Protein AF-A0A2V5VNT1-F1 (afdb_monomer_lite)

Foldseek 3Di:
DDDDDDDDDDDDDDDDDDDDDDDDDPDDDPDPDPPPPDPDPPPPPDPDDDDDDFDKDFCVVVDDPCLCDDPFKHWDPTFTDDPNWTWIWIHGPVGIDIATHDVRSVVVVVVRVVVVVVVVVCPDPVVVVVVVVVVVD

Structure (mmCIF, N/CA/C/O backbone):
data_AF-A0A2V5VNT1-F1
#
_entry.id   AF-A0A2V5VNT1-F1
#
loop_
_atom_site.group_PDB
_atom_site.id
_atom_site.type_symbol
_atom_s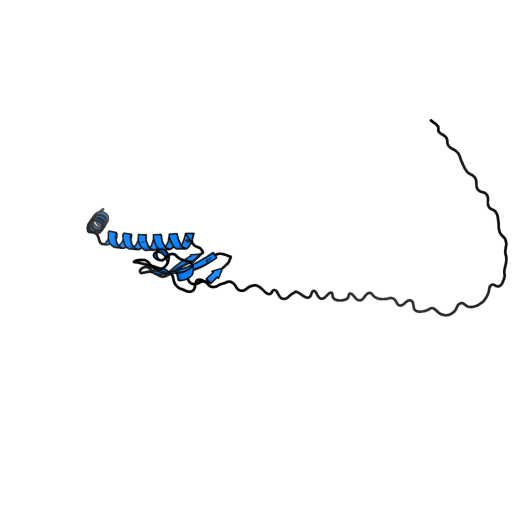ite.label_atom_id
_atom_site.label_alt_id
_atom_site.label_comp_id
_atom_site.label_asym_id
_atom_site.label_entity_id
_atom_site.label_seq_id
_atom_site.pdbx_PDB_ins_code
_atom_site.Cartn_x
_atom_site.Cartn_y
_atom_site.Cartn_z
_atom_site.occupancy
_atom_site.B_iso_or_equiv
_atom_site.auth_seq_id
_atom_site.auth_comp_id
_atom_site.auth_asym_id
_atom_site.auth_atom_id
_atom_site.pdbx_PDB_model_num
ATOM 1 N N . MET A 1 1 ? 70.256 58.055 -21.295 1.00 44.31 1 MET A N 1
ATOM 2 C CA . MET A 1 1 ? 70.101 57.217 -22.505 1.00 44.31 1 MET A CA 1
ATOM 3 C C . MET A 1 1 ? 68.983 57.818 -23.346 1.00 44.31 1 MET A C 1
ATOM 5 O O . MET A 1 1 ? 67.832 57.719 -22.964 1.00 44.31 1 MET A O 1
ATOM 9 N N . HIS A 1 2 ? 69.322 58.816 -24.158 1.00 45.16 2 HIS A N 1
ATOM 10 C CA . HIS A 1 2 ? 69.531 58.733 -25.616 1.00 45.16 2 HIS A CA 1
ATOM 11 C C . HIS A 1 2 ? 68.213 58.763 -26.421 1.00 45.16 2 HIS A C 1
ATOM 13 O O . HIS A 1 2 ? 67.732 57.752 -26.911 1.00 45.16 2 HIS A O 1
ATOM 19 N N . CYS A 1 3 ? 67.655 59.975 -26.520 1.00 40.03 3 CYS A N 1
ATOM 20 C CA . CYS A 1 3 ? 67.025 60.518 -27.736 1.00 40.03 3 CYS A CA 1
ATOM 21 C C . CYS A 1 3 ? 68.126 60.739 -28.807 1.00 40.03 3 CYS A C 1
ATOM 23 O O . CYS A 1 3 ? 69.269 60.920 -28.370 1.00 40.03 3 CYS A O 1
ATOM 25 N N . PRO A 1 4 ? 67.855 60.840 -30.136 1.00 52.53 4 PRO A N 1
ATOM 26 C CA . PRO A 1 4 ? 66.786 61.700 -30.674 1.00 52.53 4 PRO A CA 1
ATOM 27 C C . PRO A 1 4 ? 66.146 61.356 -32.050 1.00 52.53 4 PRO A C 1
ATOM 29 O O . PRO A 1 4 ? 66.547 60.453 -32.775 1.00 52.53 4 PRO A O 1
ATOM 32 N N . ASN A 1 5 ? 65.133 62.182 -32.360 1.00 41.12 5 ASN A N 1
ATOM 33 C CA . ASN A 1 5 ? 64.622 62.660 -33.659 1.00 41.12 5 ASN A CA 1
ATOM 34 C C . ASN A 1 5 ? 65.562 62.551 -34.877 1.00 41.12 5 ASN A C 1
ATOM 36 O O . ASN A 1 5 ? 66.738 62.856 -34.726 1.00 41.12 5 ASN A O 1
ATOM 40 N N . PHE A 1 6 ? 65.009 62.374 -36.091 1.00 45.22 6 PHE A N 1
ATOM 41 C CA . PHE A 1 6 ? 64.970 63.413 -37.150 1.00 45.22 6 PHE A CA 1
ATOM 42 C C . PHE A 1 6 ? 64.362 62.895 -38.474 1.00 45.22 6 PHE A C 1
ATOM 44 O O . PHE A 1 6 ? 64.675 61.802 -38.929 1.00 45.22 6 PHE A O 1
ATOM 51 N N . MET A 1 7 ? 63.527 63.749 -39.074 1.00 40.66 7 MET A N 1
ATOM 52 C CA . MET A 1 7 ? 63.318 64.040 -40.503 1.00 40.66 7 MET A CA 1
ATOM 53 C C . MET A 1 7 ? 63.736 63.064 -41.627 1.00 40.66 7 MET A C 1
ATOM 55 O O . MET A 1 7 ? 64.889 62.676 -41.761 1.00 40.66 7 MET A O 1
ATOM 59 N N . ASN A 1 8 ? 62.804 62.952 -42.586 1.00 47.78 8 ASN A N 1
ATOM 60 C CA . ASN A 1 8 ? 62.957 63.143 -44.042 1.00 47.78 8 ASN A CA 1
ATOM 61 C C . ASN A 1 8 ? 64.228 62.633 -44.751 1.00 47.78 8 ASN A C 1
ATOM 63 O O . ASN A 1 8 ? 65.286 63.248 -44.632 1.00 47.78 8 ASN A O 1
ATOM 67 N N . ARG A 1 9 ? 64.049 61.730 -45.730 1.00 41.56 9 ARG A N 1
ATOM 68 C CA . ARG A 1 9 ? 64.624 61.893 -47.085 1.00 41.56 9 ARG A CA 1
ATOM 69 C C . ARG A 1 9 ? 64.091 60.859 -48.081 1.00 41.56 9 ARG A C 1
ATOM 71 O O . ARG A 1 9 ? 64.301 59.666 -47.916 1.00 41.56 9 ARG A O 1
ATOM 78 N N . VAL A 1 10 ? 63.472 61.348 -49.151 1.00 47.59 10 VAL A N 1
ATOM 79 C CA . VAL A 1 10 ? 63.342 60.644 -50.439 1.00 47.59 10 VAL A CA 1
ATOM 80 C C . VAL A 1 10 ? 64.731 60.648 -51.109 1.00 47.59 10 VAL A C 1
ATOM 82 O O . VAL A 1 10 ? 65.480 61.614 -50.926 1.00 47.59 10 VAL A O 1
ATOM 85 N N . PRO A 1 11 ? 65.101 59.609 -51.877 1.00 46.69 11 PRO A N 1
ATOM 86 C CA . PRO A 1 11 ? 65.226 59.851 -53.310 1.00 46.69 11 PRO A CA 1
ATOM 87 C C . PRO A 1 11 ? 64.634 58.731 -54.174 1.00 46.69 11 PRO A C 1
ATOM 89 O O . PRO A 1 11 ? 64.714 57.543 -53.875 1.00 46.69 11 PRO A O 1
ATOM 92 N N . ALA A 1 12 ? 64.066 59.174 -55.290 1.00 49.50 12 ALA A N 1
ATOM 93 C CA . ALA A 1 12 ? 63.814 58.393 -56.485 1.00 49.50 12 ALA A CA 1
ATOM 94 C C . ALA A 1 12 ? 65.132 57.995 -57.167 1.00 49.50 12 ALA A C 1
ATOM 96 O O . ALA A 1 12 ? 66.058 58.801 -57.169 1.00 49.50 12 ALA A O 1
ATOM 97 N N . PHE A 1 13 ? 65.169 56.807 -57.775 1.00 38.03 13 PHE A N 1
ATOM 98 C CA . PHE A 1 13 ? 65.971 56.363 -58.936 1.00 38.03 13 PHE A CA 1
ATOM 99 C C . PHE A 1 13 ? 65.860 54.826 -58.932 1.00 38.03 13 PHE A C 1
ATOM 101 O O . PHE A 1 13 ? 66.062 54.216 -57.893 1.00 38.03 13 PHE A O 1
ATOM 108 N N . THR A 1 14 ? 65.453 54.120 -59.978 1.00 41.22 14 THR A N 1
ATOM 109 C CA . THR A 1 14 ? 65.926 54.186 -61.359 1.00 41.22 14 THR A CA 1
ATOM 110 C C . THR A 1 14 ? 64.856 53.598 -62.280 1.00 41.22 14 THR A C 1
ATOM 112 O O . THR A 1 14 ? 64.408 52.470 -62.093 1.00 41.22 14 THR A O 1
ATOM 115 N N . GLY A 1 15 ? 64.464 54.343 -63.312 1.00 41.97 15 GLY A N 1
ATOM 116 C CA . GLY A 1 15 ? 63.882 53.733 -64.505 1.00 41.97 15 GLY A CA 1
ATOM 117 C C . GLY A 1 15 ? 64.982 53.103 -65.358 1.00 41.97 15 GLY A C 1
ATOM 118 O O . GLY A 1 15 ? 66.084 53.640 -65.385 1.00 41.97 15 GLY A O 1
ATOM 119 N N . GLN A 1 16 ? 64.671 51.981 -66.011 1.00 44.44 16 GLN A N 1
ATOM 120 C CA . GLN A 1 16 ? 65.091 51.540 -67.357 1.00 44.44 16 GLN A CA 1
ATOM 121 C C . GLN A 1 16 ? 64.604 50.079 -67.464 1.00 44.44 16 GLN A C 1
ATOM 123 O O . GLN A 1 16 ? 65.025 49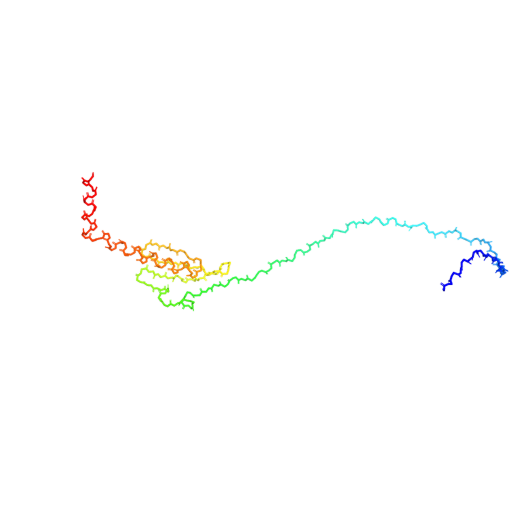.242 -66.680 1.00 44.44 16 GLN A O 1
ATOM 128 N N . LEU A 1 17 ? 63.620 49.710 -68.276 1.00 45.84 17 LEU A N 1
ATOM 129 C CA . LEU A 1 17 ? 63.703 49.413 -69.711 1.00 45.84 17 LEU A CA 1
ATOM 130 C C . LEU A 1 17 ? 62.243 49.097 -70.101 1.00 45.84 17 LEU A C 1
ATOM 132 O O . LEU A 1 17 ? 61.631 48.218 -69.509 1.00 45.84 17 LEU A O 1
ATOM 136 N N . ARG A 1 18 ? 61.534 49.936 -70.863 1.00 48.41 18 ARG A N 1
ATOM 137 C CA . ARG A 1 18 ? 61.505 49.903 -72.334 1.00 48.41 18 ARG A CA 1
ATOM 138 C C . ARG A 1 18 ? 61.531 48.468 -72.861 1.00 48.41 18 ARG A C 1
ATOM 140 O O . ARG A 1 18 ? 62.627 47.983 -73.064 1.00 48.41 18 ARG A O 1
ATOM 147 N N . GLU A 1 19 ? 60.364 47.865 -73.096 1.00 49.28 19 GLU A N 1
ATOM 148 C CA . GLU A 1 19 ? 60.015 47.232 -74.380 1.00 49.28 19 GLU A CA 1
ATOM 149 C C . GLU A 1 19 ? 58.477 47.201 -74.516 1.00 49.28 19 GLU A C 1
ATOM 151 O O . GLU A 1 19 ? 57.780 46.649 -73.676 1.00 49.28 19 GLU A O 1
ATOM 156 N N . THR A 1 20 ? 57.895 48.121 -75.284 1.00 49.91 20 THR A N 1
ATOM 157 C CA . THR A 1 20 ? 57.448 47.963 -76.684 1.00 49.91 20 THR A CA 1
ATOM 158 C C . THR A 1 20 ? 56.072 47.285 -76.806 1.00 49.91 20 THR A C 1
ATOM 160 O O . THR A 1 20 ? 55.872 46.146 -76.413 1.00 49.91 20 THR A O 1
ATOM 163 N N . VAL A 1 21 ? 55.162 48.011 -77.466 1.00 49.06 21 VAL A N 1
ATOM 164 C CA . VAL A 1 21 ? 53.902 47.554 -78.086 1.00 49.06 21 VAL A CA 1
ATOM 165 C C . VAL A 1 21 ? 52.676 47.424 -77.172 1.00 49.06 21 VAL A C 1
ATOM 167 O O . VAL A 1 21 ? 52.164 46.359 -76.851 1.00 49.06 21 VAL A O 1
ATOM 170 N N . LEU A 1 22 ? 52.128 48.602 -76.878 1.00 43.06 22 LEU A N 1
ATOM 171 C CA . LEU A 1 22 ? 50.692 48.862 -76.817 1.00 43.06 22 LEU A CA 1
ATOM 172 C C . LEU A 1 22 ? 50.020 48.400 -78.129 1.00 43.06 22 LEU A C 1
ATOM 174 O O . LEU A 1 22 ? 50.354 48.950 -79.177 1.00 43.06 22 LEU A O 1
ATOM 178 N N . CYS A 1 23 ? 49.107 47.422 -78.071 1.00 38.94 23 CYS A N 1
ATOM 179 C CA . CYS A 1 23 ? 47.794 47.398 -78.749 1.00 38.94 23 CYS A CA 1
ATOM 180 C C . CYS A 1 23 ? 47.240 45.975 -78.945 1.00 38.94 23 CYS A C 1
ATOM 182 O O . CYS A 1 23 ? 47.962 45.050 -79.292 1.00 38.94 23 CYS A O 1
ATOM 184 N N . LEU A 1 24 ? 45.908 45.892 -78.837 1.00 44.38 24 LEU A N 1
ATOM 185 C CA . LEU A 1 24 ? 45.011 44.779 -79.173 1.00 44.38 24 LEU A CA 1
ATOM 186 C C . LEU A 1 24 ? 44.998 43.562 -78.229 1.00 44.38 24 LEU A C 1
ATOM 188 O O . LEU A 1 24 ? 45.731 42.597 -78.389 1.00 44.38 24 LEU A O 1
ATOM 192 N N . THR A 1 25 ? 44.009 43.519 -77.334 1.00 47.22 25 THR A N 1
ATOM 193 C CA . THR A 1 25 ? 42.730 42.820 -77.604 1.00 47.22 25 THR A CA 1
ATOM 194 C C . THR A 1 25 ? 41.835 42.892 -76.362 1.00 47.22 25 THR A C 1
ATOM 196 O O . THR A 1 25 ? 41.809 42.006 -75.516 1.00 47.22 25 THR A O 1
ATOM 199 N N . ILE A 1 26 ? 41.052 43.968 -76.248 1.00 54.94 26 ILE A N 1
ATOM 200 C CA . ILE A 1 26 ? 39.850 43.947 -75.409 1.00 54.94 26 ILE A CA 1
ATOM 201 C C . ILE A 1 26 ? 38.802 43.189 -76.213 1.00 54.94 26 ILE A C 1
ATOM 203 O O . ILE A 1 26 ? 38.180 43.779 -77.084 1.00 54.94 26 ILE A O 1
ATOM 207 N N . THR A 1 27 ? 38.614 41.901 -75.941 1.00 51.91 27 THR A N 1
ATOM 208 C CA . THR A 1 27 ? 37.290 41.275 -76.039 1.00 51.91 27 THR A CA 1
ATOM 209 C C . THR A 1 27 ? 37.243 40.011 -75.192 1.00 51.91 27 THR A C 1
ATOM 211 O O . THR A 1 27 ? 38.166 39.207 -75.218 1.00 51.91 27 THR A O 1
ATOM 214 N N . LEU A 1 28 ? 36.091 39.841 -74.542 1.00 48.69 28 LEU A N 1
ATOM 215 C CA . LEU A 1 28 ? 35.528 38.599 -74.013 1.00 48.69 28 LEU A CA 1
ATOM 216 C C . LEU A 1 28 ? 35.668 38.361 -72.502 1.00 48.69 28 LEU A C 1
ATOM 218 O O . LEU A 1 28 ? 36.582 37.716 -72.004 1.00 48.69 28 LEU A O 1
ATOM 222 N N . GLY A 1 29 ? 34.654 38.853 -71.789 1.00 49.66 29 GLY A N 1
ATOM 223 C CA . GLY A 1 29 ? 34.377 38.520 -70.395 1.00 49.66 29 GLY A CA 1
ATOM 224 C C . GLY A 1 29 ? 33.065 39.118 -69.879 1.00 49.66 29 GLY A C 1
ATOM 225 O O . GLY A 1 29 ? 32.982 39.483 -68.713 1.00 49.66 29 GLY A O 1
ATOM 226 N N . LEU A 1 30 ? 32.040 39.264 -70.732 1.00 55.19 30 LEU A N 1
ATOM 227 C CA . LEU A 1 30 ? 30.667 39.463 -70.260 1.00 55.19 30 LEU A CA 1
ATOM 228 C C . LEU A 1 30 ? 30.148 38.114 -69.761 1.00 55.19 30 LEU A C 1
ATOM 230 O O . LEU A 1 30 ? 29.750 37.291 -70.575 1.00 55.19 30 LEU A O 1
ATOM 234 N N . ALA A 1 31 ? 30.206 37.900 -68.448 1.00 54.25 31 ALA A N 1
ATOM 235 C CA . ALA A 1 31 ? 29.261 37.103 -67.657 1.00 54.25 31 ALA A CA 1
ATOM 236 C C . ALA A 1 31 ? 29.842 36.886 -66.251 1.00 54.25 31 ALA A C 1
ATOM 238 O O . ALA A 1 31 ? 30.124 35.760 -65.849 1.00 54.25 31 ALA A O 1
ATOM 239 N N . PHE A 1 32 ? 30.028 37.956 -65.468 1.00 52.09 32 PHE A N 1
ATOM 240 C CA . PHE A 1 32 ? 30.059 37.762 -64.019 1.00 52.09 32 PHE A CA 1
ATOM 241 C C . PHE A 1 32 ? 28.607 37.583 -63.589 1.00 52.09 32 PHE A C 1
ATOM 243 O O . PHE A 1 32 ? 27.892 38.547 -63.317 1.00 52.09 32 PHE A O 1
ATOM 250 N N . SER A 1 33 ? 28.148 36.335 -63.685 1.00 56.69 33 SER A N 1
ATOM 251 C CA . SER A 1 33 ? 26.851 35.894 -63.201 1.00 56.69 33 SER A CA 1
ATOM 252 C C . SER A 1 33 ? 26.629 36.474 -61.812 1.00 56.69 33 SER A C 1
ATOM 254 O O . SER A 1 33 ? 27.385 36.185 -60.884 1.00 56.69 33 SER A O 1
ATOM 256 N N . GLY A 1 34 ? 25.585 37.290 -61.671 1.00 58.72 34 GLY A N 1
ATOM 257 C CA . GLY A 1 34 ? 25.006 37.577 -60.371 1.00 58.72 34 GLY A CA 1
ATOM 258 C C . GLY A 1 34 ? 24.548 36.252 -59.781 1.00 58.72 34 GLY A C 1
ATOM 259 O O . GLY A 1 34 ? 23.454 35.782 -60.080 1.00 58.72 34 GLY A O 1
ATOM 260 N N . ALA A 1 35 ? 25.408 35.613 -58.992 1.00 58.12 35 ALA A N 1
ATOM 261 C CA . ALA A 1 35 ? 25.023 34.480 -58.180 1.00 58.12 35 ALA A CA 1
ATOM 262 C C . ALA A 1 35 ? 24.103 35.027 -57.087 1.00 58.12 35 ALA A C 1
ATOM 264 O O . ALA A 1 35 ? 24.548 35.416 -56.008 1.00 58.12 35 ALA A O 1
ATOM 265 N N . ALA A 1 36 ? 22.810 35.111 -57.401 1.00 61.69 36 ALA A N 1
ATOM 266 C CA . ALA A 1 36 ? 21.771 35.166 -56.395 1.00 61.69 36 ALA A CA 1
ATOM 267 C C . ALA A 1 36 ? 22.028 33.986 -55.453 1.00 61.69 36 ALA A C 1
ATOM 269 O O . ALA A 1 36 ? 21.930 32.825 -55.855 1.00 61.69 36 ALA A O 1
ATOM 270 N N . GLN A 1 37 ? 22.440 34.278 -54.221 1.00 63.34 37 GLN A N 1
ATOM 271 C CA . GLN A 1 37 ? 22.538 33.267 -53.182 1.00 63.34 37 GLN A CA 1
ATOM 272 C C . GLN A 1 37 ? 21.106 32.827 -52.884 1.00 63.34 37 GLN A C 1
ATOM 274 O O . GLN A 1 37 ? 20.386 33.472 -52.129 1.00 63.34 37 GLN A O 1
ATOM 279 N N . THR A 1 38 ? 20.662 31.760 -53.544 1.00 63.06 38 THR A N 1
ATOM 280 C CA . THR A 1 38 ? 19.463 31.038 -53.131 1.00 63.06 38 THR A CA 1
ATOM 281 C C . THR A 1 38 ? 19.708 30.575 -51.700 1.00 63.06 38 THR A C 1
ATOM 283 O O . THR A 1 38 ? 20.639 29.805 -51.454 1.00 63.06 38 THR A O 1
ATOM 286 N N . THR A 1 39 ? 18.917 31.078 -50.748 1.00 65.62 39 THR A N 1
ATOM 287 C CA . THR A 1 39 ? 18.870 30.540 -49.388 1.00 65.62 39 THR A CA 1
ATOM 288 C C . THR A 1 39 ? 18.562 29.056 -49.508 1.00 65.62 39 THR A C 1
ATOM 290 O O . THR A 1 39 ? 17.438 28.672 -49.820 1.00 65.62 39 THR A O 1
ATOM 293 N N . GLN A 1 40 ? 19.578 28.219 -49.316 1.00 68.44 40 GLN A N 1
ATOM 294 C CA . GLN A 1 40 ? 19.368 26.785 -49.229 1.00 68.44 40 GLN A CA 1
ATOM 295 C C . GLN A 1 40 ? 18.523 26.543 -47.974 1.00 68.44 40 GLN A C 1
ATOM 297 O O . GLN A 1 40 ? 18.903 27.036 -46.905 1.00 68.44 40 GLN A O 1
ATOM 302 N N . PRO A 1 41 ? 17.380 25.845 -48.063 1.00 69.50 41 PRO A N 1
ATOM 303 C CA . PRO A 1 41 ? 16.657 25.457 -46.867 1.00 69.50 41 PRO A CA 1
ATOM 304 C C . PRO A 1 41 ? 17.579 24.549 -46.053 1.00 69.50 41 PRO A C 1
ATOM 306 O O . PRO A 1 41 ? 17.953 23.463 -46.493 1.00 69.50 41 PRO A O 1
ATOM 309 N N . PHE A 1 42 ? 17.998 25.017 -44.877 1.00 69.69 42 PHE A N 1
ATOM 310 C CA . PHE A 1 42 ? 18.673 24.151 -43.925 1.00 69.69 42 PHE A CA 1
ATOM 311 C C . PHE A 1 42 ? 17.602 23.225 -43.342 1.00 69.69 42 PHE A C 1
ATOM 313 O O . PHE A 1 42 ? 16.733 23.635 -42.572 1.00 69.69 42 PHE A O 1
ATOM 320 N N . GLU A 1 43 ? 17.597 21.974 -43.779 1.00 73.44 43 GLU A N 1
ATOM 321 C CA . GLU A 1 43 ? 16.725 20.975 -43.186 1.00 73.44 43 GLU A CA 1
ATOM 322 C C . GLU A 1 43 ? 17.349 20.549 -41.855 1.00 73.44 43 GLU A C 1
ATOM 324 O O . GLU A 1 43 ? 18.355 19.837 -41.811 1.00 73.44 43 GLU A O 1
ATOM 329 N N . VAL A 1 44 ? 16.781 21.014 -40.740 1.00 75.44 44 VAL A N 1
ATOM 330 C CA . VAL A 1 44 ? 17.107 20.454 -39.425 1.00 75.44 44 VAL A CA 1
ATOM 331 C C . VAL A 1 44 ? 16.520 19.055 -39.385 1.00 75.44 44 VAL A C 1
ATOM 333 O O . VAL A 1 44 ? 15.351 18.871 -39.045 1.00 75.44 44 VAL A O 1
ATOM 336 N N . ARG A 1 45 ? 17.330 18.050 -39.723 1.00 73.81 45 ARG A N 1
ATOM 337 C CA . ARG A 1 45 ? 16.980 16.658 -39.455 1.00 73.81 45 ARG A CA 1
ATOM 338 C C . ARG A 1 45 ? 16.913 16.484 -37.942 1.00 73.81 45 ARG A C 1
ATOM 340 O O . ARG A 1 45 ? 17.934 16.325 -37.276 1.00 73.81 45 ARG A O 1
ATOM 347 N N . ARG A 1 46 ? 15.703 16.561 -37.389 1.00 76.38 46 ARG A N 1
ATOM 348 C CA . ARG A 1 46 ? 15.453 16.200 -35.997 1.00 76.38 46 ARG A CA 1
ATOM 349 C C . ARG A 1 46 ? 15.785 14.718 -35.867 1.00 76.38 46 ARG A C 1
ATOM 351 O O . ARG A 1 46 ? 15.183 13.900 -36.558 1.00 76.38 46 ARG A O 1
ATOM 358 N N . ALA A 1 47 ? 16.770 14.387 -35.039 1.00 77.88 47 ALA A N 1
ATOM 359 C CA . ALA A 1 47 ? 17.002 13.000 -34.670 1.00 77.88 47 ALA A CA 1
ATOM 360 C C . ALA A 1 47 ? 15.715 12.451 -34.036 1.00 77.88 47 ALA A C 1
ATOM 362 O O . ALA A 1 47 ? 15.093 13.130 -33.214 1.00 77.88 47 ALA A O 1
ATOM 363 N N . GLU A 1 48 ? 15.301 11.258 -34.450 1.00 80.06 48 GLU A N 1
ATOM 364 C CA . GLU A 1 48 ? 14.208 10.548 -33.798 1.00 80.06 48 GLU A CA 1
ATOM 365 C C . GLU A 1 48 ? 14.649 10.238 -32.365 1.00 80.06 48 GLU A C 1
ATOM 367 O O . GLU A 1 48 ? 15.699 9.632 -32.144 1.00 80.06 48 GLU A O 1
ATOM 372 N N . ALA A 1 49 ? 13.908 10.752 -31.383 1.00 78.81 49 ALA A N 1
ATOM 373 C CA . ALA A 1 49 ? 14.226 10.528 -29.983 1.00 78.81 49 ALA A CA 1
ATOM 374 C C . ALA A 1 49 ? 13.829 9.094 -29.624 1.00 78.81 49 ALA A C 1
ATOM 376 O O . ALA A 1 49 ? 12.659 8.811 -29.373 1.00 78.81 49 ALA A O 1
ATOM 377 N N . VAL A 1 50 ? 14.807 8.191 -29.631 1.00 85.44 50 VAL A N 1
ATOM 378 C CA . VAL A 1 50 ? 14.653 6.832 -29.111 1.00 85.44 50 VAL A CA 1
ATOM 379 C C . VAL A 1 50 ? 14.945 6.882 -27.617 1.00 85.44 50 VAL A C 1
ATOM 381 O O . VAL A 1 50 ? 16.069 7.176 -27.211 1.00 85.44 50 VAL A O 1
ATOM 384 N N . PHE A 1 51 ? 13.921 6.639 -26.805 1.00 84.81 51 PHE A N 1
ATOM 385 C CA . PHE A 1 51 ? 14.053 6.531 -25.355 1.00 84.81 51 PHE A CA 1
ATOM 386 C C . PHE A 1 51 ? 14.229 5.069 -24.949 1.00 84.81 51 PHE A C 1
ATOM 388 O O . PHE A 1 51 ? 13.749 4.165 -25.633 1.00 84.81 51 PHE A O 1
ATOM 395 N N . GLU A 1 52 ? 14.911 4.849 -23.829 1.00 85.12 52 GLU A N 1
ATOM 396 C CA . GLU A 1 52 ? 14.904 3.547 -23.170 1.00 85.12 52 GLU A CA 1
ATOM 397 C C . GLU A 1 52 ? 13.509 3.239 -22.608 1.00 85.12 52 GLU A C 1
ATOM 399 O O . GLU A 1 52 ? 12.793 4.133 -22.149 1.00 85.12 52 GLU A O 1
ATOM 404 N N . GLU A 1 53 ? 13.113 1.969 -22.665 1.00 89.69 53 GLU A N 1
ATOM 405 C CA . GLU A 1 53 ? 11.882 1.507 -22.032 1.00 89.69 53 GLU A CA 1
ATOM 406 C C . GLU A 1 53 ? 12.098 1.381 -20.521 1.00 89.69 53 GLU A C 1
ATOM 408 O O . GLU A 1 53 ? 13.123 0.869 -20.064 1.00 89.69 53 GLU A O 1
ATOM 413 N N . LEU A 1 54 ? 11.131 1.860 -19.736 1.00 92.31 54 LEU A N 1
ATOM 414 C CA . LEU A 1 54 ? 11.207 1.768 -18.283 1.00 92.31 54 LEU A CA 1
ATOM 415 C C . LEU A 1 54 ? 10.967 0.324 -17.824 1.00 92.31 54 LEU A C 1
ATOM 417 O O . LEU A 1 54 ? 10.037 -0.326 -18.308 1.00 92.31 54 LEU A O 1
ATOM 421 N N . PRO A 1 55 ? 11.751 -0.184 -16.857 1.00 93.94 55 PRO A N 1
ATOM 422 C CA . PRO A 1 55 ? 11.579 -1.542 -16.375 1.00 93.94 55 PRO A CA 1
ATOM 423 C C . PRO A 1 55 ? 10.258 -1.705 -15.617 1.00 93.94 55 PRO A C 1
ATOM 425 O O . PRO A 1 55 ? 9.768 -0.795 -14.938 1.00 93.94 55 PRO A O 1
ATOM 428 N N . VAL A 1 56 ? 9.730 -2.922 -15.683 1.00 97.25 56 VAL A N 1
ATOM 429 C CA . VAL A 1 56 ? 8.615 -3.402 -14.870 1.00 97.25 56 VAL A CA 1
ATO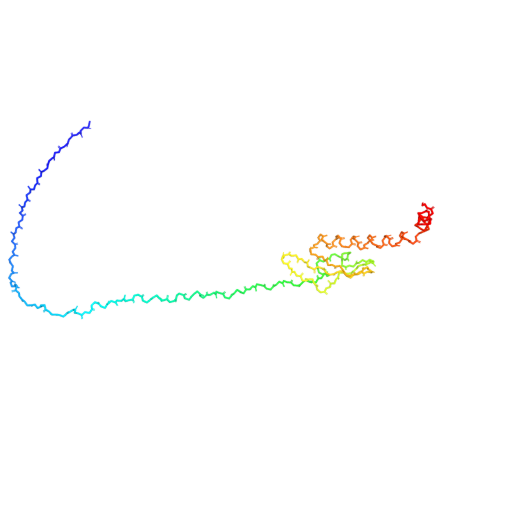M 430 C C . VAL A 1 56 ? 9.151 -4.511 -13.970 1.00 97.25 56 VAL A C 1
ATOM 432 O O . VAL A 1 56 ? 9.784 -5.447 -14.453 1.00 97.25 56 VAL A O 1
ATOM 435 N N . LEU A 1 57 ? 8.943 -4.383 -12.662 1.00 97.56 57 LEU A N 1
ATOM 436 C CA . LEU A 1 57 ? 9.531 -5.255 -11.643 1.00 97.56 57 LEU A CA 1
ATOM 437 C C . LEU A 1 57 ? 8.480 -6.206 -11.054 1.00 97.56 57 LEU A C 1
ATOM 439 O O . LEU A 1 57 ? 7.283 -5.912 -11.086 1.00 97.56 57 LEU A O 1
ATOM 443 N N . ASN A 1 58 ? 8.918 -7.308 -10.446 1.00 98.25 58 ASN A N 1
ATOM 444 C CA . ASN A 1 58 ? 8.050 -8.170 -9.640 1.00 98.25 58 ASN A CA 1
ATOM 445 C C . ASN A 1 58 ? 8.116 -7.752 -8.170 1.00 98.25 58 ASN A C 1
ATOM 447 O O . ASN A 1 58 ? 9.201 -7.605 -7.602 1.00 98.25 58 ASN A O 1
ATOM 451 N N . ALA A 1 59 ? 6.959 -7.579 -7.528 1.00 98.44 59 ALA A N 1
ATOM 452 C CA . ALA A 1 59 ? 6.892 -7.180 -6.125 1.00 98.44 59 ALA A CA 1
ATOM 453 C C . ALA A 1 59 ? 7.598 -8.199 -5.216 1.00 98.44 59 ALA A C 1
ATOM 455 O O . ALA A 1 59 ? 8.302 -7.793 -4.294 1.00 98.44 59 ALA A O 1
ATOM 456 N N . SER A 1 60 ? 7.475 -9.502 -5.497 1.00 98.25 60 SER A N 1
ATOM 457 C CA . SER A 1 60 ? 8.118 -10.566 -4.718 1.00 98.25 60 SER A CA 1
ATOM 458 C C . SER A 1 60 ? 9.643 -10.547 -4.776 1.00 98.25 60 SER A C 1
ATOM 460 O O . SER A 1 60 ? 10.291 -11.098 -3.891 1.00 98.25 60 SER A O 1
ATOM 462 N N . GLU A 1 61 ? 10.219 -9.955 -5.822 1.00 98.19 61 GLU A N 1
ATOM 463 C CA . GLU A 1 61 ? 11.672 -9.862 -5.996 1.00 98.19 61 GLU A CA 1
ATOM 464 C C . GLU A 1 61 ? 12.260 -8.644 -5.276 1.00 98.19 61 GLU A C 1
ATOM 466 O O . GLU A 1 61 ? 13.411 -8.679 -4.843 1.00 98.19 61 GLU A O 1
ATOM 471 N N . ILE A 1 62 ? 11.477 -7.568 -5.133 1.00 97.62 62 ILE A N 1
ATOM 472 C CA . ILE A 1 62 ? 11.958 -6.278 -4.613 1.00 97.62 62 ILE A CA 1
ATOM 473 C C . ILE A 1 62 ? 11.469 -5.959 -3.196 1.00 97.62 62 ILE A C 1
ATOM 475 O O . ILE A 1 62 ? 12.025 -5.073 -2.544 1.00 97.62 62 ILE A O 1
ATOM 479 N N . LEU A 1 63 ? 10.431 -6.644 -2.708 1.00 98.31 63 LEU A N 1
ATOM 480 C CA . LEU A 1 63 ? 9.863 -6.434 -1.379 1.00 98.31 63 LEU A CA 1
ATOM 481 C C . LEU A 1 63 ? 10.187 -7.589 -0.438 1.00 98.31 63 LEU A C 1
ATOM 483 O O . LEU A 1 63 ? 10.186 -8.760 -0.807 1.00 98.31 63 LEU A O 1
ATOM 487 N N . ARG A 1 64 ? 10.380 -7.249 0.839 1.00 98.06 64 ARG A N 1
ATOM 488 C CA . ARG A 1 64 ? 10.386 -8.253 1.906 1.00 98.06 64 ARG A CA 1
ATOM 489 C C . ARG A 1 64 ? 8.971 -8.828 2.093 1.00 98.06 64 ARG A C 1
ATOM 491 O O . ARG A 1 64 ? 8.000 -8.094 1.872 1.00 98.06 64 ARG A O 1
ATOM 498 N N . PRO A 1 65 ? 8.831 -10.088 2.548 1.00 98.12 65 PRO A N 1
ATOM 499 C CA . PRO A 1 65 ? 7.532 -10.755 2.651 1.00 98.12 65 PRO A CA 1
ATOM 500 C C . PRO A 1 65 ? 6.469 -9.976 3.435 1.00 98.12 65 PRO A C 1
ATOM 502 O O . PRO A 1 65 ? 5.315 -9.954 3.022 1.00 98.12 65 PRO A O 1
ATOM 505 N N . GLU A 1 66 ? 6.845 -9.284 4.514 1.00 97.00 66 GLU A N 1
ATOM 506 C CA . GLU A 1 66 ? 5.901 -8.505 5.331 1.00 97.00 66 GLU A CA 1
ATOM 507 C C . GLU A 1 66 ? 5.317 -7.273 4.622 1.00 97.00 66 GLU A C 1
ATOM 509 O O . GLU A 1 66 ? 4.238 -6.801 4.978 1.00 97.00 66 GLU A O 1
ATOM 514 N N . PHE A 1 67 ? 6.018 -6.738 3.618 1.00 98.31 67 PHE A N 1
ATOM 515 C CA . PHE A 1 67 ? 5.500 -5.655 2.787 1.00 98.31 67 PHE A CA 1
ATOM 516 C C . PHE A 1 67 ? 4.699 -6.213 1.618 1.00 98.31 67 PHE A C 1
ATOM 518 O O . PHE A 1 67 ? 3.717 -5.592 1.225 1.00 98.31 67 PHE A O 1
ATOM 525 N N . LEU A 1 68 ? 5.072 -7.391 1.109 1.00 98.50 68 LEU A N 1
ATOM 526 C CA . LEU A 1 68 ? 4.371 -8.065 0.020 1.00 98.50 68 LEU A CA 1
ATOM 527 C C . LEU A 1 68 ? 2.943 -8.464 0.417 1.00 98.50 68 LEU A C 1
ATOM 529 O O . LEU A 1 68 ? 2.015 -8.272 -0.368 1.00 98.50 68 LEU A O 1
ATOM 533 N N . ALA A 1 69 ? 2.755 -8.999 1.624 1.00 98.50 69 ALA A N 1
ATOM 534 C CA . ALA A 1 69 ? 1.439 -9.357 2.138 1.00 98.50 69 ALA A CA 1
ATOM 535 C C . ALA A 1 69 ? 1.380 -9.292 3.670 1.00 98.50 69 ALA A C 1
ATOM 537 O O . ALA A 1 69 ? 2.322 -9.668 4.367 1.00 98.50 69 ALA A O 1
ATOM 538 N N . GLY A 1 70 ? 0.232 -8.866 4.183 1.00 97.88 70 GLY A N 1
ATOM 539 C CA . GLY A 1 70 ? -0.105 -8.856 5.600 1.00 97.88 70 GLY A CA 1
ATOM 540 C C . GLY A 1 70 ? -1.567 -9.251 5.822 1.00 97.88 70 GLY A C 1
ATOM 541 O O . GLY A 1 70 ? -2.256 -9.627 4.875 1.00 97.88 70 GLY A O 1
ATOM 542 N N . PRO A 1 71 ? -2.070 -9.166 7.065 1.00 98.00 71 PRO A N 1
ATOM 543 C CA . PRO A 1 71 ? -3.435 -9.584 7.393 1.00 98.00 71 PRO A CA 1
ATOM 544 C C . PRO A 1 71 ? -4.529 -8.839 6.620 1.00 98.00 71 PRO A C 1
ATOM 546 O O . PRO A 1 71 ? -5.584 -9.410 6.371 1.00 98.00 71 PRO A O 1
ATOM 549 N N . HIS A 1 72 ? -4.267 -7.583 6.246 1.00 98.44 72 HIS A N 1
ATOM 550 C CA . HIS A 1 72 ? -5.238 -6.690 5.607 1.00 98.44 72 HIS A CA 1
ATOM 551 C C . HIS A 1 72 ? -4.760 -6.129 4.270 1.00 98.44 72 HIS A C 1
ATOM 553 O O . HIS A 1 72 ? -5.433 -5.268 3.708 1.00 98.44 72 HIS A O 1
ATOM 559 N N . HIS A 1 73 ? -3.597 -6.555 3.765 1.00 98.81 73 HIS A N 1
ATOM 560 C CA . HIS A 1 73 ? -3.043 -6.023 2.523 1.00 98.81 73 HIS A CA 1
ATOM 561 C C . HIS A 1 73 ? -2.295 -7.070 1.698 1.00 98.81 73 HIS A C 1
ATOM 563 O O . HIS A 1 73 ? -1.693 -8.000 2.235 1.00 98.81 73 HIS A O 1
ATOM 569 N N . LYS A 1 74 ? -2.268 -6.869 0.381 1.00 98.81 74 LYS A N 1
ATOM 570 C CA . LYS A 1 74 ? -1.403 -7.584 -0.560 1.00 98.81 74 LYS A CA 1
ATOM 571 C C . LYS A 1 74 ? -0.946 -6.635 -1.663 1.00 98.81 74 LYS A C 1
ATOM 573 O O . LYS A 1 74 ? -1.768 -5.982 -2.298 1.00 98.81 74 LYS A O 1
ATOM 578 N N . VAL A 1 75 ? 0.357 -6.559 -1.907 1.00 98.81 75 VAL A N 1
ATOM 579 C CA . VAL A 1 75 ? 0.917 -5.781 -3.018 1.00 98.81 75 VAL A CA 1
ATOM 580 C C . VAL A 1 75 ? 0.789 -6.593 -4.303 1.00 98.81 75 VAL A C 1
ATOM 582 O O . VAL A 1 75 ? 1.123 -7.779 -4.334 1.00 98.81 75 VAL A O 1
ATOM 585 N N . ARG A 1 76 ? 0.273 -5.962 -5.358 1.00 98.62 76 ARG A N 1
ATOM 586 C CA . ARG A 1 76 ? 0.126 -6.585 -6.672 1.00 98.62 76 ARG A CA 1
ATOM 587 C C . ARG A 1 76 ? 1.465 -6.703 -7.382 1.00 98.62 76 ARG A C 1
ATOM 589 O O . ARG A 1 76 ? 2.363 -5.880 -7.221 1.00 98.62 76 ARG A O 1
ATOM 596 N N . GLU A 1 77 ? 1.514 -7.696 -8.252 1.00 97.88 77 GLU A N 1
ATOM 597 C CA . GLU A 1 77 ? 2.443 -7.741 -9.373 1.00 97.88 77 GLU A CA 1
ATOM 598 C C . GLU A 1 77 ? 1.657 -7.448 -10.657 1.00 97.88 77 GLU A C 1
ATOM 600 O O . GLU A 1 77 ? 0.481 -7.827 -10.734 1.00 97.88 77 GLU A O 1
ATOM 605 N N . PRO A 1 78 ? 2.257 -6.803 -11.670 1.00 97.69 78 PRO A N 1
ATOM 606 C CA . PRO A 1 78 ? 3.615 -6.248 -11.713 1.00 97.69 78 PRO A CA 1
ATOM 607 C C . PRO A 1 78 ? 3.742 -4.846 -11.072 1.00 97.69 78 PRO A C 1
ATOM 609 O O . PRO A 1 78 ? 2.738 -4.200 -10.778 1.00 97.69 78 PRO A O 1
ATOM 612 N N . VAL A 1 79 ? 4.978 -4.360 -10.893 1.00 98.44 79 VAL A N 1
ATOM 613 C CA . VAL A 1 79 ? 5.322 -3.031 -10.348 1.00 98.44 79 VAL A CA 1
ATOM 614 C C . VAL A 1 79 ? 6.004 -2.183 -11.433 1.00 98.44 79 VAL A C 1
ATOM 616 O O . VAL A 1 79 ? 7.218 -2.294 -11.632 1.00 98.44 79 VAL A O 1
ATOM 619 N N . PRO A 1 80 ? 5.258 -1.336 -12.166 1.00 97.75 80 PRO A N 1
ATOM 620 C CA . PRO A 1 80 ? 5.841 -0.412 -13.131 1.00 97.75 80 PRO A CA 1
ATOM 621 C C . PRO A 1 80 ? 6.748 0.615 -12.454 1.00 97.75 80 PRO A C 1
ATOM 623 O O . PRO A 1 80 ? 6.482 1.049 -11.330 1.00 97.75 80 PRO A O 1
ATOM 626 N N . THR A 1 81 ? 7.775 1.073 -13.165 1.00 96.44 81 THR A N 1
ATOM 627 C CA . THR A 1 81 ? 8.565 2.233 -12.741 1.00 96.44 81 THR A CA 1
ATOM 628 C C . THR A 1 81 ? 8.143 3.483 -13.507 1.00 96.44 81 THR A C 1
ATOM 630 O O . THR A 1 81 ? 7.813 3.429 -14.690 1.00 96.44 81 THR A O 1
ATOM 633 N N . TYR A 1 82 ? 8.104 4.626 -12.826 1.00 92.06 82 TYR A N 1
ATOM 634 C CA . TYR A 1 82 ? 7.837 5.921 -13.445 1.00 92.06 82 TYR A CA 1
ATOM 635 C C . TYR A 1 82 ? 8.615 7.014 -12.729 1.00 92.06 82 TYR A C 1
ATOM 637 O O . TYR A 1 82 ? 8.606 7.094 -11.502 1.00 92.06 82 TYR A O 1
ATOM 645 N N . PHE A 1 83 ? 9.311 7.846 -13.505 1.00 89.50 83 PHE A N 1
ATOM 646 C CA . PHE A 1 83 ? 10.127 8.951 -12.995 1.00 89.50 83 PHE A CA 1
ATOM 647 C C . PHE A 1 83 ? 11.113 8.530 -11.879 1.00 89.50 83 PHE A C 1
ATOM 649 O O . PHE A 1 83 ? 11.332 9.251 -10.909 1.00 89.50 83 PHE A O 1
ATOM 656 N N . GLY A 1 84 ? 11.687 7.326 -11.995 1.00 89.88 84 GLY A N 1
ATOM 657 C CA . GLY A 1 84 ? 12.632 6.772 -11.017 1.00 89.88 84 GLY A CA 1
ATOM 658 C C . GLY A 1 84 ? 12.001 6.183 -9.748 1.00 89.88 84 GLY A C 1
ATOM 659 O O . GLY A 1 84 ? 12.735 5.800 -8.840 1.00 89.88 84 GLY A O 1
ATOM 660 N N . ALA A 1 85 ? 10.671 6.084 -9.667 1.00 95.81 85 ALA A N 1
ATOM 661 C CA . ALA A 1 85 ? 9.962 5.479 -8.542 1.00 95.81 85 ALA A CA 1
ATOM 662 C C . ALA A 1 85 ? 9.198 4.213 -8.953 1.00 95.81 85 ALA A C 1
ATOM 664 O O . ALA A 1 85 ? 8.623 4.138 -10.038 1.00 95.81 85 ALA A O 1
ATOM 665 N N . ASN A 1 86 ? 9.146 3.240 -8.043 1.00 98.12 86 ASN A N 1
ATOM 666 C CA . ASN A 1 86 ? 8.289 2.062 -8.162 1.00 98.12 86 ASN A CA 1
ATOM 667 C C . ASN A 1 86 ? 6.835 2.454 -7.878 1.00 98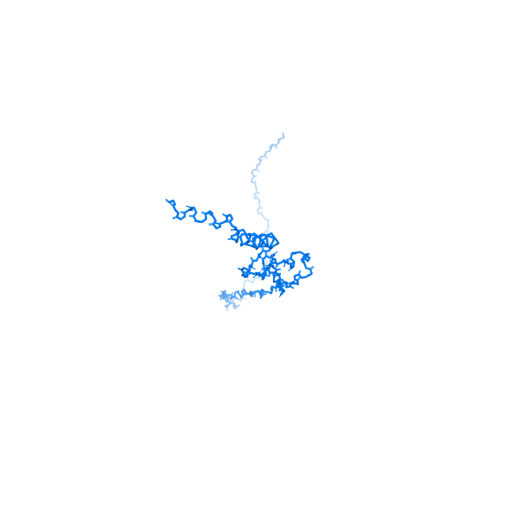.12 86 ASN A C 1
ATOM 669 O O . ASN A 1 86 ? 6.560 3.060 -6.842 1.00 98.12 86 ASN A O 1
ATOM 673 N N . GLN A 1 87 ? 5.909 2.100 -8.763 1.00 98.44 87 GLN A N 1
ATOM 674 C CA . GLN A 1 87 ? 4.480 2.340 -8.581 1.00 98.44 87 GLN A CA 1
ATOM 675 C C . GLN A 1 87 ? 3.808 1.067 -8.076 1.00 98.44 87 GLN A C 1
ATOM 677 O O . GLN A 1 87 ? 3.582 0.118 -8.825 1.00 98.44 87 GLN A O 1
ATOM 682 N N . PHE A 1 88 ? 3.500 1.039 -6.785 1.00 98.75 88 PHE A N 1
ATOM 683 C CA . PHE A 1 88 ? 2.849 -0.092 -6.143 1.00 98.75 88 PHE A CA 1
ATOM 684 C C . PHE A 1 88 ? 1.334 0.075 -6.155 1.00 98.75 88 PHE A C 1
ATOM 686 O O . PHE A 1 88 ? 0.811 1.147 -5.848 1.00 98.75 88 PHE A O 1
ATOM 693 N N . THR A 1 89 ? 0.633 -1.024 -6.425 1.00 98.81 89 THR A N 1
ATOM 694 C CA . THR A 1 89 ? -0.807 -1.153 -6.180 1.00 98.81 89 THR A CA 1
ATOM 695 C C . THR A 1 89 ? -1.026 -2.147 -5.048 1.00 98.81 89 THR A C 1
ATOM 697 O O . THR A 1 89 ? -0.442 -3.230 -5.055 1.00 98.81 89 THR A O 1
ATOM 700 N N . ILE A 1 90 ? -1.851 -1.784 -4.073 1.00 98.88 90 ILE A N 1
ATOM 701 C CA . ILE A 1 90 ? -2.062 -2.536 -2.837 1.00 98.88 90 ILE A CA 1
ATOM 702 C C . ILE A 1 90 ? -3.547 -2.875 -2.734 1.00 98.88 90 ILE A C 1
ATOM 704 O O . ILE A 1 90 ? -4.385 -1.982 -2.615 1.00 98.88 90 ILE A O 1
ATOM 708 N N . ASP A 1 91 ? -3.867 -4.162 -2.762 1.00 98.88 91 ASP A N 1
ATOM 709 C CA . ASP A 1 91 ? -5.196 -4.668 -2.434 1.00 98.88 91 ASP A CA 1
ATOM 710 C C . ASP A 1 91 ? -5.368 -4.725 -0.919 1.00 98.88 91 ASP A C 1
ATOM 712 O O . ASP A 1 91 ? -4.452 -5.150 -0.216 1.00 98.88 91 ASP A O 1
ATOM 716 N N . SER A 1 92 ? -6.530 -4.316 -0.409 1.00 98.75 92 SER A N 1
ATOM 717 C CA . SER A 1 92 ? -6.853 -4.387 1.018 1.00 98.75 92 SER A CA 1
ATOM 718 C C . SER A 1 92 ? -8.341 -4.624 1.266 1.00 98.75 92 SER A C 1
ATOM 720 O O . SER A 1 92 ? -9.180 -4.350 0.404 1.00 98.75 92 SER A O 1
ATOM 722 N N . ASP A 1 93 ? -8.680 -5.016 2.495 1.00 98.06 93 ASP A N 1
ATOM 723 C CA . ASP A 1 93 ? -10.067 -5.121 2.981 1.00 98.06 93 ASP A CA 1
ATOM 724 C C . ASP A 1 93 ? -10.818 -3.770 2.985 1.00 98.06 93 ASP A C 1
ATOM 726 O O . ASP A 1 93 ? -12.029 -3.711 3.223 1.00 98.06 93 ASP A O 1
ATOM 730 N N . PHE A 1 94 ? -10.100 -2.663 2.765 1.00 97.88 94 PHE A N 1
ATOM 731 C CA . PHE A 1 94 ? -10.610 -1.292 2.831 1.00 97.88 94 PHE A CA 1
ATOM 732 C C . PHE A 1 94 ? -10.573 -0.571 1.478 1.00 97.88 94 PHE A C 1
ATOM 734 O O . PHE A 1 94 ? -10.900 0.613 1.416 1.00 97.88 94 PHE A O 1
ATOM 741 N N . GLY A 1 95 ? -10.209 -1.275 0.402 1.00 98.19 95 GLY A N 1
ATOM 742 C CA . GLY A 1 95 ? -10.103 -0.734 -0.951 1.00 98.19 95 GLY A CA 1
ATOM 743 C C . GLY A 1 95 ? -8.724 -0.945 -1.570 1.00 98.19 95 GLY A C 1
ATOM 744 O O . GLY A 1 95 ? -7.870 -1.639 -1.018 1.00 98.19 95 GLY A O 1
ATOM 745 N N . VAL A 1 96 ? -8.511 -0.337 -2.736 1.00 98.69 96 VAL A N 1
ATOM 746 C CA . VAL A 1 96 ? -7.227 -0.374 -3.446 1.00 98.69 96 VAL A CA 1
ATOM 747 C C . VAL A 1 96 ? -6.467 0.917 -3.171 1.00 98.69 96 VAL A C 1
ATOM 749 O O . VAL A 1 96 ? -7.029 2.004 -3.297 1.00 98.69 96 VAL A O 1
ATOM 752 N N . PHE A 1 97 ? -5.194 0.793 -2.810 1.00 98.75 97 PHE A N 1
ATOM 753 C CA . PHE A 1 97 ? -4.308 1.920 -2.538 1.00 98.75 97 PHE A CA 1
ATOM 754 C C . PHE A 1 97 ? -3.153 1.943 -3.533 1.00 98.75 97 PHE A C 1
ATOM 756 O O . PHE A 1 97 ? -2.598 0.904 -3.884 1.00 98.75 97 PHE A O 1
ATOM 763 N N . GLU A 1 98 ? -2.752 3.144 -3.937 1.00 98.44 98 GLU A N 1
ATOM 764 C CA . GLU A 1 98 ? -1.581 3.366 -4.782 1.00 98.44 98 GLU A CA 1
ATOM 765 C C . GLU A 1 98 ? -0.460 4.030 -3.979 1.00 98.44 98 GLU A C 1
ATOM 767 O O . GLU A 1 98 ? -0.697 4.880 -3.103 1.00 98.44 98 GLU A O 1
ATOM 772 N N . ALA A 1 99 ? 0.775 3.639 -4.284 1.00 98.38 99 ALA A N 1
ATOM 773 C CA . ALA A 1 99 ? 1.967 4.175 -3.653 1.00 98.38 99 ALA A CA 1
ATOM 774 C C . ALA A 1 99 ? 3.104 4.378 -4.659 1.00 98.38 99 ALA A C 1
ATOM 776 O O . ALA A 1 99 ? 3.597 3.426 -5.258 1.00 98.38 99 ALA A O 1
ATOM 777 N N . ASN A 1 100 ? 3.567 5.623 -4.771 1.00 97.81 100 ASN A N 1
ATOM 778 C CA . ASN A 1 100 ? 4.743 5.979 -5.558 1.00 97.81 100 ASN A CA 1
ATOM 779 C C . ASN A 1 100 ? 5.976 5.957 -4.655 1.00 97.81 100 ASN A C 1
ATOM 781 O O . ASN A 1 100 ? 6.190 6.864 -3.850 1.00 97.81 100 ASN A O 1
ATOM 785 N N . GLY A 1 101 ? 6.772 4.903 -4.784 1.00 97.81 101 GLY A N 1
ATOM 786 C CA . GLY A 1 101 ? 7.989 4.681 -4.021 1.00 97.81 101 GLY A CA 1
ATOM 787 C C . GLY A 1 101 ? 7.768 4.031 -2.654 1.00 97.81 101 GLY A C 1
ATOM 788 O O . GLY A 1 101 ? 6.651 3.869 -2.155 1.00 97.81 101 GLY A O 1
ATOM 789 N N . ASN A 1 102 ? 8.885 3.647 -2.037 1.00 97.50 102 ASN A N 1
ATOM 790 C CA . ASN A 1 102 ? 8.891 2.793 -0.850 1.00 97.50 102 ASN A CA 1
ATOM 791 C C . ASN A 1 102 ? 8.336 3.494 0.402 1.00 97.50 102 ASN A C 1
ATOM 793 O O . ASN A 1 102 ? 7.659 2.856 1.202 1.00 97.50 102 ASN A O 1
ATOM 797 N N . GLU A 1 103 ? 8.574 4.799 0.579 1.00 98.00 103 GLU A N 1
ATOM 798 C CA . GLU A 1 103 ? 8.044 5.539 1.737 1.00 98.00 103 GLU A CA 1
ATOM 799 C C . GLU A 1 103 ? 6.510 5.566 1.721 1.00 98.00 103 GLU A C 1
ATOM 801 O O . GLU A 1 103 ? 5.862 5.274 2.730 1.00 98.00 103 GLU A O 1
ATOM 806 N N . MET A 1 104 ? 5.923 5.861 0.557 1.00 98.56 104 MET A N 1
ATOM 807 C CA . MET A 1 104 ? 4.473 5.841 0.385 1.00 98.56 104 MET A CA 1
ATOM 808 C C . MET A 1 104 ? 3.914 4.434 0.589 1.00 98.56 104 MET A C 1
ATOM 810 O O . MET A 1 104 ? 2.884 4.304 1.240 1.00 98.56 104 MET A O 1
ATOM 814 N N . LEU A 1 105 ? 4.595 3.388 0.105 1.00 98.75 105 LEU A N 1
ATOM 815 C CA . LEU A 1 105 ? 4.174 1.998 0.313 1.00 98.75 105 LEU A CA 1
ATOM 816 C C . LEU A 1 105 ? 4.055 1.677 1.808 1.00 98.75 105 LEU A C 1
ATOM 818 O O . LEU A 1 105 ? 3.010 1.212 2.261 1.00 98.75 105 LEU A O 1
ATOM 822 N N . VAL A 1 106 ? 5.095 1.989 2.584 1.00 98.62 106 VAL A N 1
ATOM 823 C CA . VAL A 1 106 ? 5.099 1.776 4.039 1.00 98.62 106 VAL A CA 1
ATOM 824 C C . VAL A 1 106 ? 3.984 2.578 4.709 1.00 98.62 106 VAL A C 1
ATOM 826 O O . VAL A 1 106 ? 3.267 2.048 5.558 1.00 98.62 106 VAL A O 1
ATOM 829 N N . ARG A 1 107 ? 3.793 3.841 4.309 1.00 98.75 107 ARG A N 1
ATOM 830 C CA . ARG A 1 107 ? 2.711 4.681 4.835 1.00 98.75 107 ARG A CA 1
ATOM 831 C C . ARG A 1 107 ? 1.337 4.070 4.549 1.00 98.75 107 ARG A C 1
ATOM 833 O O . ARG A 1 107 ? 0.557 3.938 5.486 1.00 98.75 107 ARG A O 1
ATOM 840 N N . ARG A 1 108 ? 1.058 3.642 3.312 1.00 98.75 108 ARG A N 1
ATOM 841 C CA . ARG A 1 108 ? -0.223 3.013 2.941 1.00 98.75 108 ARG A CA 1
ATOM 842 C C . ARG A 1 108 ? -0.491 1.739 3.732 1.00 98.75 108 ARG A C 1
ATOM 844 O O . ARG A 1 108 ? -1.599 1.557 4.219 1.00 98.75 108 ARG A O 1
ATOM 851 N N . ILE A 1 109 ? 0.516 0.890 3.921 1.00 98.75 109 ILE A N 1
ATOM 852 C CA . ILE A 1 109 ? 0.378 -0.328 4.734 1.00 98.75 109 ILE A CA 1
ATOM 853 C C . ILE A 1 109 ? 0.033 0.023 6.189 1.00 98.75 109 ILE A C 1
ATOM 855 O O . ILE A 1 109 ? -0.867 -0.574 6.779 1.00 98.75 109 ILE A O 1
ATOM 859 N N . ASN A 1 110 ? 0.696 1.028 6.767 1.00 98.62 110 ASN A N 1
ATOM 860 C CA . ASN A 1 110 ? 0.383 1.490 8.120 1.00 98.62 110 ASN A CA 1
ATOM 861 C C . ASN A 1 110 ? -1.026 2.093 8.223 1.00 98.62 110 ASN A C 1
ATOM 863 O O . ASN A 1 110 ? -1.724 1.833 9.199 1.00 98.62 110 ASN A O 1
ATOM 867 N N . GLU A 1 111 ? -1.463 2.858 7.221 1.00 98.81 111 GLU A N 1
ATOM 868 C CA . GLU A 1 111 ? -2.828 3.394 7.137 1.00 98.81 111 GLU A CA 1
ATOM 869 C C . GLU A 1 111 ? -3.868 2.267 7.077 1.00 98.81 111 GLU A C 1
ATOM 871 O O . GLU A 1 111 ? -4.836 2.291 7.835 1.00 98.81 111 GLU A O 1
ATOM 876 N N . ILE A 1 112 ? -3.646 1.246 6.244 1.00 98.81 112 ILE A N 1
ATOM 877 C CA . ILE A 1 112 ? -4.508 0.059 6.146 1.00 98.81 112 ILE A CA 1
ATOM 878 C C . ILE A 1 112 ? -4.632 -0.629 7.513 1.00 98.81 112 ILE A C 1
ATOM 880 O O . ILE A 1 112 ? -5.741 -0.884 7.984 1.00 98.81 112 ILE A O 1
ATOM 884 N N . ASN A 1 113 ? -3.511 -0.861 8.199 1.00 98.38 113 ASN A N 1
ATOM 885 C CA . ASN A 1 113 ? -3.517 -1.466 9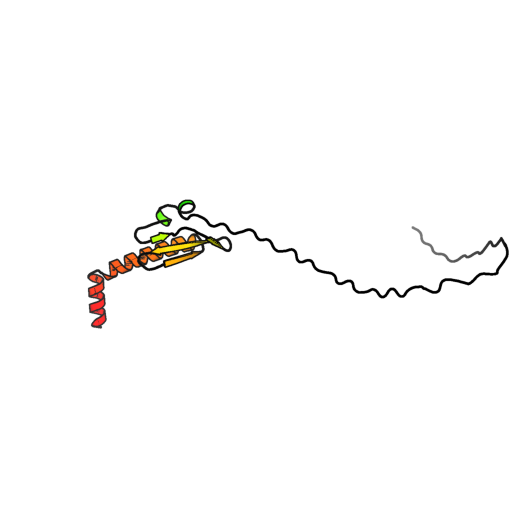.532 1.00 98.38 113 ASN A CA 1
ATOM 886 C C . ASN A 1 113 ? -4.216 -0.580 10.577 1.00 98.38 113 ASN A C 1
ATOM 888 O O . ASN A 1 113 ? -4.925 -1.088 11.445 1.00 98.38 113 ASN A O 1
ATOM 892 N N . ALA A 1 114 ? -4.067 0.743 10.489 1.00 98.38 114 ALA A N 1
ATOM 893 C CA . ALA A 1 114 ? -4.764 1.673 11.371 1.00 98.38 114 ALA A CA 1
ATOM 894 C C . ALA A 1 114 ? -6.286 1.650 11.142 1.00 98.38 114 ALA A C 1
ATOM 896 O O . ALA A 1 114 ? -7.048 1.660 12.106 1.00 98.38 114 ALA A O 1
ATOM 897 N N . ILE A 1 115 ? -6.747 1.557 9.889 1.00 98.31 115 ILE A N 1
ATOM 898 C CA . ILE A 1 115 ? -8.178 1.421 9.568 1.00 98.31 115 ILE A CA 1
ATOM 899 C C . ILE A 1 115 ? -8.745 0.122 10.153 1.00 98.31 115 ILE A C 1
ATOM 901 O O . ILE A 1 115 ? -9.846 0.138 10.711 1.00 98.31 115 ILE A O 1
ATOM 905 N N . ALA A 1 116 ? -7.995 -0.983 10.077 1.00 97.88 116 ALA A N 1
ATOM 906 C CA . ALA A 1 116 ? -8.386 -2.242 10.708 1.00 97.88 116 ALA A CA 1
ATOM 907 C C . ALA A 1 116 ? -8.587 -2.071 12.223 1.00 97.88 116 ALA A C 1
ATOM 909 O O . ALA A 1 116 ? -9.657 -2.385 12.745 1.00 97.88 116 ALA A O 1
ATOM 910 N N . GLN A 1 117 ? -7.615 -1.461 12.909 1.00 96.88 117 GLN A N 1
ATOM 911 C CA . GLN A 1 117 ? -7.704 -1.202 14.350 1.00 96.88 117 GLN A CA 1
ATOM 912 C C . GLN A 1 117 ? -8.876 -0.281 14.713 1.00 96.88 117 GLN A C 1
ATOM 914 O O . GLN A 1 117 ? -9.583 -0.533 15.688 1.00 96.88 117 GLN A O 1
ATOM 919 N N . LEU A 1 118 ? -9.130 0.768 13.922 1.00 96.62 118 LEU A N 1
ATOM 920 C CA . LEU A 1 118 ? -10.276 1.655 14.140 1.00 96.62 118 LEU A CA 1
ATOM 921 C C . LEU A 1 118 ? -11.608 0.908 14.011 1.00 96.62 118 LEU A C 1
ATOM 923 O O . LEU A 1 118 ? -12.516 1.125 14.817 1.00 96.62 118 LEU A O 1
ATOM 927 N N . LYS A 1 119 ? -11.728 -0.000 13.034 1.00 95.12 119 LYS A N 1
ATOM 928 C CA . LYS A 1 119 ? -12.909 -0.861 12.906 1.00 95.12 119 LYS A CA 1
ATOM 929 C C . LYS A 1 119 ? -13.089 -1.764 14.119 1.00 95.12 119 LYS A C 1
ATOM 931 O O . LYS A 1 119 ? -14.219 -1.894 14.589 1.00 95.12 119 LYS A O 1
ATOM 936 N N . ASP A 1 120 ? -12.018 -2.337 14.648 1.00 94.00 120 ASP A N 1
ATOM 937 C CA . ASP A 1 120 ? -12.100 -3.182 15.839 1.00 94.00 120 ASP A CA 1
ATOM 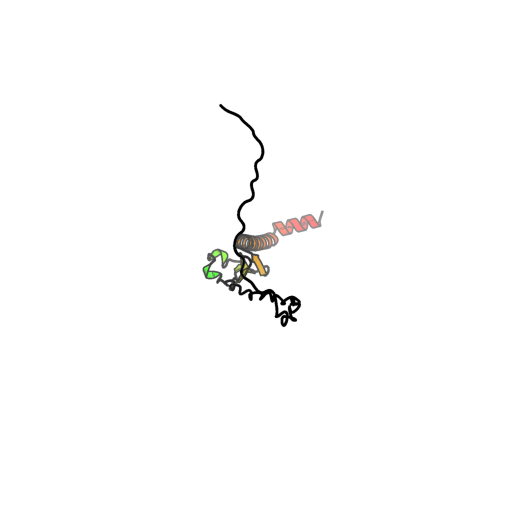938 C C . ASP A 1 120 ? -12.532 -2.386 17.076 1.00 94.00 120 ASP A C 1
ATOM 940 O O . ASP A 1 120 ? -13.460 -2.795 17.775 1.00 94.00 120 ASP A O 1
ATOM 944 N N . VAL A 1 121 ? -11.965 -1.194 17.293 1.00 93.12 121 VAL A N 1
ATOM 945 C CA . VAL A 1 121 ? -12.364 -0.308 18.402 1.00 93.12 121 VAL A CA 1
ATOM 946 C C . VAL A 1 121 ? -13.828 0.123 18.280 1.00 93.12 121 VAL A C 1
ATOM 948 O O . VAL A 1 121 ? -14.544 0.122 19.282 1.00 93.12 121 VAL A O 1
ATOM 951 N N . SER A 1 122 ? -14.321 0.413 17.070 1.00 89.44 122 SER A N 1
ATOM 952 C CA . SER A 1 122 ? -15.728 0.803 16.846 1.00 89.44 122 SER A CA 1
ATOM 953 C C . SER A 1 122 ? -16.751 -0.272 17.249 1.00 89.44 122 SER A C 1
ATOM 955 O O . SER A 1 122 ? -17.933 0.017 17.428 1.00 89.44 122 SER A O 1
ATOM 957 N N . ARG A 1 123 ? -16.311 -1.527 17.400 1.00 89.12 123 ARG A N 1
ATOM 958 C CA . ARG A 1 123 ? -17.166 -2.666 17.765 1.00 89.12 123 ARG A CA 1
ATOM 959 C C . ARG A 1 123 ? -17.208 -2.929 19.272 1.00 89.12 123 ARG A C 1
ATOM 961 O O . ARG A 1 123 ? -17.962 -3.799 19.707 1.00 89.12 123 ARG A O 1
ATOM 968 N N . THR A 1 124 ? -16.423 -2.195 20.056 1.00 92.62 124 THR A N 1
ATOM 969 C CA . THR A 1 124 ? -16.330 -2.358 21.512 1.00 92.62 124 THR A CA 1
ATOM 970 C C . THR A 1 124 ? -17.509 -1.723 22.246 1.00 92.62 124 THR A C 1
ATOM 972 O O . THR A 1 124 ? -18.147 -0.791 21.749 1.00 92.62 124 THR A O 1
ATOM 975 N N . ASP A 1 125 ? -17.799 -2.212 23.453 1.00 91.88 125 ASP A N 1
ATOM 976 C CA . ASP A 1 125 ? -18.877 -1.660 24.281 1.00 91.88 125 ASP A CA 1
ATOM 977 C C . ASP A 1 125 ? -18.570 -0.229 24.734 1.00 91.88 125 ASP A C 1
ATOM 979 O O . ASP A 1 125 ? -19.462 0.612 24.730 1.00 91.88 125 ASP A O 1
ATOM 983 N N . GLN A 1 126 ? -17.295 0.100 24.972 1.00 92.69 126 GLN A N 1
ATOM 984 C CA . GLN A 1 126 ? -16.873 1.466 25.291 1.00 92.69 126 GLN A CA 1
ATOM 985 C C . GLN A 1 126 ? -17.238 2.456 24.177 1.00 92.69 126 GLN A C 1
ATOM 987 O O . GLN A 1 126 ? -17.672 3.573 24.460 1.00 92.69 126 GLN A O 1
ATOM 992 N N . TYR A 1 127 ? -17.086 2.058 22.908 1.00 92.06 127 TYR A N 1
ATOM 993 C CA . TYR A 1 127 ? -17.495 2.898 21.782 1.00 92.06 127 TYR A CA 1
ATOM 994 C C . TYR A 1 127 ? -19.017 3.087 21.749 1.00 92.06 127 TYR A C 1
ATOM 996 O O . TYR A 1 127 ? -19.491 4.212 21.590 1.00 92.06 127 TYR A O 1
ATOM 1004 N N . LYS A 1 128 ? -19.794 2.012 21.956 1.00 93.12 128 LYS A N 1
ATOM 1005 C CA . LYS A 1 128 ? -21.265 2.090 22.020 1.00 93.12 128 LYS A CA 1
ATOM 1006 C C . LYS A 1 128 ? -21.725 3.026 23.137 1.00 93.12 128 LYS A C 1
ATOM 1008 O O . LYS A 1 128 ? -22.569 3.887 22.894 1.00 93.12 128 LYS A O 1
ATOM 1013 N N . ASP A 1 129 ? -21.146 2.892 24.326 1.00 95.19 129 ASP A N 1
ATOM 1014 C CA . ASP A 1 129 ? -21.483 3.712 25.489 1.00 95.19 129 ASP A CA 1
ATOM 1015 C C . ASP A 1 129 ? -21.178 5.192 25.238 1.00 95.19 129 ASP A C 1
ATOM 1017 O O . ASP A 1 129 ? -22.011 6.055 25.527 1.00 95.19 129 ASP A O 1
ATOM 1021 N N . ALA A 1 130 ? -20.025 5.495 24.632 1.00 93.69 130 ALA A N 1
ATOM 1022 C CA . ALA A 1 130 ? -19.651 6.857 24.262 1.00 93.69 130 ALA A CA 1
ATOM 1023 C C . ALA A 1 130 ? -20.634 7.477 23.252 1.00 93.69 130 ALA A C 1
ATOM 1025 O O . ALA A 1 130 ? -21.041 8.628 23.415 1.00 93.69 130 ALA A O 1
ATOM 1026 N N . VAL A 1 131 ? -21.066 6.713 22.243 1.00 95.00 131 VAL A N 1
ATOM 1027 C CA . VAL A 1 131 ? -22.068 7.165 21.262 1.00 95.00 131 VAL A CA 1
ATOM 1028 C C . VAL A 1 131 ? -23.424 7.418 21.931 1.00 95.00 131 VAL A C 1
ATOM 1030 O O . VAL A 1 131 ? -24.055 8.443 21.673 1.00 95.00 131 VAL A O 1
ATOM 1033 N N . VAL A 1 132 ? -23.866 6.529 22.827 1.00 96.25 132 VAL A N 1
ATOM 1034 C CA . VAL A 1 132 ? -25.116 6.707 23.588 1.00 96.25 132 VAL A CA 1
ATOM 1035 C C . VAL A 1 132 ? -25.054 7.941 24.488 1.00 96.25 132 VAL A C 1
ATOM 1037 O O . VAL A 1 132 ? -26.049 8.656 24.602 1.00 96.25 132 VAL A O 1
ATOM 1040 N N . ALA A 1 133 ? -23.916 8.197 25.134 1.00 96.69 133 ALA A N 1
ATOM 1041 C CA . ALA A 1 133 ? -23.723 9.379 25.966 1.00 96.69 133 ALA A CA 1
ATOM 1042 C C . ALA A 1 133 ? -23.796 10.672 25.138 1.00 96.69 133 ALA A C 1
ATOM 1044 O O . ALA A 1 133 ? -24.522 11.587 25.517 1.00 96.69 133 ALA A O 1
ATOM 1045 N N . ALA A 1 134 ? -23.120 10.716 23.985 1.00 95.50 134 ALA A N 1
ATOM 1046 C CA . ALA A 1 134 ? -23.129 11.869 23.082 1.00 95.50 134 ALA A CA 1
ATOM 1047 C C . ALA A 1 134 ? -24.518 12.168 22.489 1.00 95.50 134 ALA A C 1
ATOM 1049 O O . ALA A 1 134 ? -24.853 13.320 22.252 1.00 95.50 134 ALA A O 1
ATOM 1050 N N . ALA A 1 135 ? -25.355 11.151 22.268 1.00 95.69 135 ALA A N 1
ATOM 1051 C CA . ALA A 1 135 ? -26.722 11.353 21.780 1.00 95.69 135 ALA A CA 1
ATOM 1052 C C . ALA A 1 135 ? -27.679 11.952 22.833 1.00 95.69 135 ALA A C 1
ATOM 1054 O O . ALA A 1 135 ? -28.776 12.385 22.485 1.00 95.69 135 ALA A O 1
ATOM 1055 N N . LYS A 1 136 ? -27.302 11.928 24.119 1.00 95.25 136 LYS A N 1
ATOM 1056 C CA . LYS A 1 136 ? -28.108 12.444 25.239 1.00 95.25 136 LYS A CA 1
ATOM 1057 C C . LYS A 1 136 ? -27.697 13.849 25.692 1.00 95.25 136 LYS A C 1
ATOM 1059 O O . LYS A 1 136 ? -28.417 14.425 26.507 1.00 95.25 136 LYS A O 1
ATOM 1064 N N . SER A 1 137 ? -26.548 14.349 25.233 1.00 80.00 137 SER A N 1
ATOM 1065 C CA . SER A 1 137 ? -26.048 15.709 25.490 1.00 80.00 137 SER A CA 1
ATOM 1066 C C . SER A 1 137 ? -26.576 16.699 24.465 1.00 80.00 137 SER A C 1
ATOM 1068 O O . SER A 1 137 ? -26.942 17.817 24.880 1.00 80.00 137 SER A O 1
#

Radius of gyration: 46.63 Å; chains: 1; bounding box: 98×75×105 Å

Secondary structure (DSSP, 8-state):
---------------------------------------------PPP--PPPPPEE-HHHHS-HHHHEETTEEE-S-EEEETTEEEEEEEETTEEEEEESHHHHHHHHHHHHHHHHHHHHHTSHHHHHHHHHHTT-

Sequence (137 aa):
MHCPNFMNRVPAFTGQLRETVLCLTITLGLAFSGAAQTTQPFEVRRAEAVFEELPVLNASEILRPEFLAGPHHKVREPVPTYFGANQFTIDSDFGVFEANGNEMLVRRINEINAIAQLKDVSRTDQYKDAVVAAAKS

pLDDT: mean 81.18, std 21.52, range [38.03, 98.88]